Protein AF-A0A2D4H1C3-F1 (afdb_monomer_lite)

Foldseek 3Di:
DDDPPPPPPDDDLLPPVVLVVVLVVLVVCVLVQVDDCSVVVSVLVLLVSLLVVQVSQPDPCADPVRHDDVVSVVSSVVSCCVNPVPDDRDPHNVSSVVSNVVVVVVVCVVVVNDPPVD

Sequence (118 aa):
GVQETRSAVGVHPEHLFRIRLVCTILDTCGQYFDRGSSKRKLDCFLVYFQRYFWWKKSLDVWTKDHLFPIDIDYMISDTLELLRPKIKLCNSLEESVRQVQELEREFLIKLGLMNDKD

Organism: Micrurus corallinus (NCBI:txid54390)

pLDDT: mean 88.78, std 15.89, range [33.62, 98.06]

Radius of gyration: 16.32 Å; chains: 1; bounding box: 32×41×42 Å

InterPro domains:
  IPR003890 MIF4G-like, type 3 [PF02854] (12-86)
  IPR016024 Armadillo-type fold [SSF48371] (13-111)
  IPR039762 Nonsense-mediated mRNA decay protein Nmd2/UPF2 [PTHR12839] (13-111)

Secondary structure (DSSP, 8-state):
--------TT--TT--HHHHHHHHHHHHHGGG--SHHHHHHHHHHHHHHHHHHHHHHTSTT--SSSPPPHHHHHHHHHHHHHH-TT----SSHHHHHHHHHHHHHHHHHHTTSS-TT-

Structure (mmCIF, N/CA/C/O backbone):
data_AF-A0A2D4H1C3-F1
#
_entry.id   AF-A0A2D4H1C3-F1
#
loop_
_atom_site.group_PDB
_atom_site.id
_atom_site.type_symbol
_atom_site.label_atom_id
_atom_site.label_alt_id
_atom_site.label_comp_id
_atom_site.label_asym_id
_atom_site.label_entity_id
_atom_site.label_seq_id
_atom_site.pdbx_PDB_ins_code
_atom_site.Cartn_x
_atom_site.Cartn_y
_atom_site.Cartn_z
_atom_site.occupancy
_atom_site.B_iso_or_equiv
_atom_site.auth_seq_id
_atom_site.auth_comp_id
_atom_site.auth_asym_id
_atom_site.auth_atom_id
_atom_site.pdbx_PDB_model_num
ATOM 1 N N . GLY A 1 1 ? 12.239 -31.106 -13.016 1.00 33.62 1 GLY A N 1
ATOM 2 C CA . GLY A 1 1 ? 11.934 -30.110 -11.971 1.00 33.62 1 GLY A CA 1
ATOM 3 C C . GLY A 1 1 ? 11.122 -29.033 -12.641 1.00 33.62 1 GLY A C 1
ATOM 4 O O . GLY A 1 1 ? 11.600 -28.519 -13.636 1.00 33.62 1 GLY A O 1
ATOM 5 N N . VAL A 1 2 ? 9.832 -28.858 -12.343 1.00 41.06 2 VAL A N 1
ATOM 6 C CA . VAL A 1 2 ? 9.300 -28.266 -11.094 1.00 41.06 2 VAL A CA 1
ATOM 7 C C . VAL A 1 2 ? 10.040 -26.941 -10.866 1.00 41.06 2 VAL A C 1
ATOM 9 O O . VAL A 1 2 ? 11.173 -26.971 -10.408 1.00 41.06 2 VAL A O 1
ATOM 12 N N . GLN A 1 3 ? 9.567 -25.808 -11.390 1.00 37.88 3 GLN A N 1
ATOM 13 C CA . GLN A 1 3 ? 8.399 -25.089 -10.884 1.00 37.88 3 GLN A CA 1
ATOM 14 C C . GLN A 1 3 ? 7.664 -24.356 -12.024 1.00 37.88 3 GLN A C 1
ATOM 16 O O . GLN A 1 3 ? 8.125 -23.344 -12.541 1.00 37.88 3 GLN A O 1
ATOM 21 N N . GLU A 1 4 ? 6.493 -24.859 -12.393 1.00 40.75 4 GLU A N 1
ATOM 22 C CA . GLU A 1 4 ? 5.512 -24.138 -13.198 1.00 40.75 4 GLU A CA 1
ATOM 23 C C . GLU A 1 4 ? 4.877 -23.087 -12.277 1.00 40.75 4 GLU A C 1
ATOM 25 O O . GLU A 1 4 ? 4.001 -23.384 -11.456 1.00 40.75 4 GLU A O 1
ATOM 30 N N . THR A 1 5 ? 5.418 -21.868 -12.295 1.00 48.56 5 THR A N 1
ATOM 31 C CA . THR A 1 5 ? 4.839 -20.749 -11.557 1.00 48.56 5 THR A CA 1
ATOM 32 C C . THR A 1 5 ? 3.480 -20.462 -12.170 1.00 48.56 5 THR A C 1
ATOM 34 O O . THR A 1 5 ? 3.348 -20.031 -13.311 1.00 48.56 5 THR A O 1
ATOM 37 N N . ARG A 1 6 ? 2.444 -20.766 -11.388 1.00 44.66 6 ARG A N 1
ATOM 38 C CA . ARG A 1 6 ? 1.046 -20.427 -11.634 1.00 44.66 6 ARG A CA 1
ATOM 39 C C . ARG A 1 6 ? 0.906 -18.911 -11.816 1.00 44.66 6 ARG A C 1
ATOM 41 O O . ARG A 1 6 ? 0.492 -18.206 -10.898 1.00 44.66 6 ARG A O 1
ATOM 48 N N . SER A 1 7 ? 1.223 -18.396 -12.996 1.00 45.34 7 SER A N 1
ATOM 49 C CA . SER A 1 7 ? 0.675 -17.133 -13.460 1.00 45.34 7 SER A CA 1
ATOM 50 C C . SER A 1 7 ? -0.817 -17.374 -13.604 1.00 45.34 7 SER A C 1
ATOM 52 O O . SER A 1 7 ? -1.257 -18.071 -14.514 1.00 45.34 7 SER A O 1
ATOM 54 N N . ALA A 1 8 ? -1.592 -16.880 -12.638 1.00 52.22 8 ALA A N 1
ATOM 55 C CA . ALA A 1 8 ? -3.040 -16.850 -12.735 1.00 52.22 8 ALA A CA 1
ATOM 56 C C . ALA A 1 8 ? -3.411 -16.308 -14.124 1.00 52.22 8 ALA A C 1
ATOM 58 O O . ALA A 1 8 ? -3.096 -15.163 -14.456 1.00 52.22 8 ALA A O 1
ATOM 59 N N . VAL A 1 9 ? -4.002 -17.178 -14.942 1.00 45.53 9 VAL A N 1
ATOM 60 C CA . VAL A 1 9 ? -4.438 -16.909 -16.311 1.00 45.53 9 VAL A CA 1
ATOM 61 C C . VAL A 1 9 ? -5.321 -15.659 -16.279 1.00 45.53 9 VAL A C 1
ATOM 63 O O . VAL A 1 9 ? -6.444 -15.712 -15.785 1.00 45.53 9 VAL A O 1
ATOM 66 N N . GLY A 1 10 ? -4.789 -14.513 -16.723 1.00 50.91 10 GLY A N 1
ATOM 67 C CA . GLY A 1 10 ? -5.563 -13.275 -16.872 1.00 50.91 10 GLY A CA 1
ATOM 68 C C . GLY A 1 10 ? -4.890 -11.949 -16.496 1.00 50.91 10 GLY A C 1
ATOM 69 O O . GLY A 1 10 ? -5.486 -10.909 -16.758 1.00 50.91 10 GLY A O 1
ATOM 70 N N . VAL A 1 11 ? -3.686 -11.916 -15.908 1.00 52.25 11 VAL A N 1
ATOM 71 C CA . VAL A 1 11 ? -3.009 -10.635 -15.606 1.00 52.25 11 VAL A CA 1
ATOM 72 C C . VAL A 1 11 ? -1.541 -10.697 -16.019 1.00 52.25 11 VAL A C 1
ATOM 74 O O . VAL A 1 11 ? -0.768 -11.431 -15.409 1.00 52.25 11 VAL A O 1
ATOM 77 N N . HIS A 1 12 ? -1.149 -9.914 -17.032 1.00 69.81 12 HIS A N 1
ATOM 78 C CA . HIS A 1 12 ? 0.260 -9.759 -17.410 1.00 69.81 12 HIS A CA 1
ATOM 79 C C . HIS A 1 12 ? 1.087 -9.380 -16.162 1.00 69.81 12 HIS A C 1
ATOM 81 O O . HIS A 1 12 ? 0.686 -8.466 -15.425 1.00 69.81 12 HIS A O 1
ATOM 87 N N . PRO A 1 13 ? 2.215 -10.058 -15.891 1.00 66.50 13 PRO A N 1
ATOM 88 C CA . PRO A 1 13 ? 3.054 -9.816 -14.714 1.00 66.50 13 PRO A CA 1
ATOM 89 C C . PRO A 1 13 ? 3.469 -8.350 -14.525 1.00 66.50 13 PRO A C 1
ATOM 91 O O . PRO A 1 13 ? 3.583 -7.893 -13.390 1.00 66.50 13 PRO A O 1
ATOM 94 N N . GLU A 1 14 ? 3.575 -7.585 -15.609 1.00 71.50 14 GLU A N 1
ATOM 95 C CA . GLU A 1 14 ? 3.953 -6.163 -15.615 1.00 71.50 14 GLU A CA 1
ATOM 96 C C . GLU A 1 14 ? 2.784 -5.200 -15.366 1.00 71.50 14 GLU A C 1
ATOM 98 O O . GLU A 1 14 ? 2.987 -4.006 -15.155 1.00 71.50 14 GLU A O 1
ATOM 103 N N . HIS A 1 15 ? 1.533 -5.672 -15.358 1.00 86.75 15 HIS A N 1
ATOM 104 C CA . HIS A 1 15 ? 0.413 -4.784 -15.064 1.00 86.75 15 HIS A CA 1
ATOM 105 C C . HIS A 1 15 ? 0.434 -4.378 -13.586 1.00 86.75 15 HIS A C 1
ATOM 107 O O . HIS A 1 15 ? 0.085 -5.155 -12.689 1.00 86.75 15 HIS A O 1
ATOM 113 N N . LEU A 1 16 ? 0.811 -3.120 -13.349 1.00 94.00 16 LEU A N 1
ATOM 114 C CA . LEU A 1 16 ? 0.795 -2.449 -12.044 1.00 94.00 16 LEU A CA 1
ATOM 115 C C . LEU A 1 16 ? -0.473 -1.599 -11.842 1.00 94.00 16 LEU A C 1
ATOM 117 O O . LEU A 1 16 ? -0.572 -0.836 -10.886 1.00 94.00 16 LEU A O 1
ATOM 121 N N . PHE A 1 17 ? -1.482 -1.756 -12.708 1.00 93.88 17 PHE A N 1
ATOM 122 C CA . PHE A 1 17 ? -2.733 -0.991 -12.663 1.00 93.88 17 PHE A CA 1
ATOM 123 C C . PHE A 1 17 ? -3.450 -1.083 -11.312 1.00 93.88 17 PHE A C 1
ATOM 125 O O . PHE A 1 17 ? -3.933 -0.079 -10.808 1.00 93.88 17 PHE A O 1
ATOM 132 N N . ARG A 1 18 ? -3.472 -2.267 -10.682 1.00 95.12 18 ARG A N 1
ATOM 133 C CA . ARG A 1 18 ? -4.090 -2.433 -9.356 1.00 95.12 18 ARG A CA 1
ATOM 134 C C . ARG A 1 18 ? -3.423 -1.564 -8.289 1.00 95.12 18 ARG A C 1
ATOM 136 O O . ARG A 1 18 ? -4.127 -1.032 -7.445 1.00 95.12 18 ARG A O 1
ATOM 143 N N . ILE A 1 19 ? -2.098 -1.407 -8.344 1.00 96.94 19 ILE A N 1
ATOM 144 C CA . ILE A 1 19 ? -1.361 -0.536 -7.418 1.00 96.94 19 ILE A CA 1
ATOM 145 C C . ILE A 1 19 ? -1.796 0.910 -7.636 1.00 96.94 19 ILE A C 1
ATOM 147 O O . ILE A 1 19 ? -2.249 1.559 -6.701 1.00 96.94 19 ILE A O 1
ATOM 151 N N . ARG A 1 20 ? -1.761 1.363 -8.896 1.00 96.94 20 ARG A N 1
ATOM 152 C CA . ARG A 1 20 ? -2.181 2.717 -9.279 1.00 96.94 20 ARG A CA 1
ATOM 153 C C . ARG A 1 20 ? -3.623 3.012 -8.862 1.00 96.94 20 ARG A C 1
ATOM 155 O 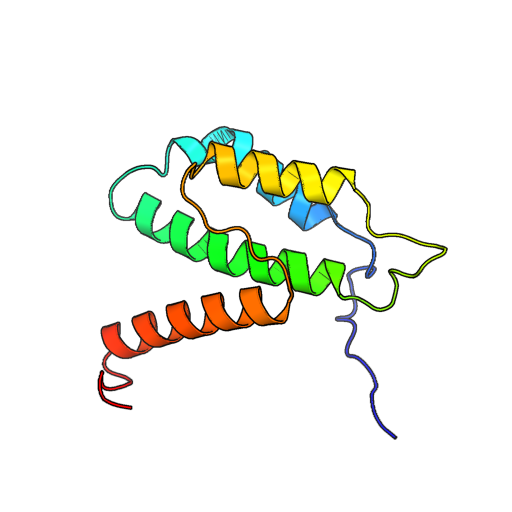O . ARG A 1 20 ? -3.899 4.083 -8.337 1.00 96.94 20 ARG A O 1
ATOM 162 N N . LEU A 1 21 ? -4.535 2.059 -9.058 1.00 97.19 21 LEU A N 1
ATOM 163 C CA . LEU A 1 21 ? -5.941 2.194 -8.678 1.00 97.19 21 LEU A CA 1
ATOM 164 C C . LEU A 1 21 ? -6.111 2.321 -7.161 1.00 97.19 21 LEU A C 1
ATOM 166 O O . LEU A 1 21 ? -6.874 3.169 -6.707 1.00 97.19 21 LEU A O 1
ATOM 170 N N . VAL A 1 22 ? -5.402 1.496 -6.383 1.00 98.06 22 VAL A N 1
ATOM 171 C CA . VAL A 1 22 ? -5.437 1.582 -4.919 1.00 98.06 22 VAL A CA 1
ATOM 172 C C . VAL A 1 22 ? -4.936 2.947 -4.455 1.00 98.06 22 VAL A C 1
ATOM 174 O O . VAL A 1 22 ? -5.659 3.602 -3.710 1.00 98.06 22 VAL A O 1
ATOM 177 N N . CYS A 1 23 ? -3.775 3.407 -4.935 1.00 97.88 23 CYS A N 1
ATOM 178 C CA . CYS A 1 23 ? -3.263 4.743 -4.615 1.00 97.88 23 CYS A CA 1
ATOM 179 C C . CYS A 1 23 ? -4.268 5.837 -5.002 1.00 97.88 23 CYS A C 1
ATOM 181 O O . CYS A 1 23 ? -4.642 6.633 -4.156 1.00 97.88 23 CYS A O 1
ATOM 183 N N . THR A 1 24 ? -4.845 5.782 -6.208 1.00 97.31 24 THR A N 1
ATOM 184 C CA . THR A 1 24 ? -5.863 6.754 -6.662 1.00 97.31 24 THR A CA 1
ATOM 185 C C . THR A 1 24 ? -7.065 6.847 -5.711 1.00 97.31 24 THR A C 1
ATOM 187 O O . THR A 1 24 ? -7.525 7.940 -5.374 1.00 97.31 24 THR A O 1
ATOM 190 N N . ILE A 1 25 ? -7.597 5.704 -5.262 1.00 97.94 25 ILE A N 1
ATOM 191 C CA . ILE A 1 25 ? -8.726 5.671 -4.317 1.00 97.94 25 ILE A CA 1
ATOM 192 C C . ILE A 1 25 ? -8.298 6.240 -2.960 1.00 97.94 25 ILE A C 1
ATOM 1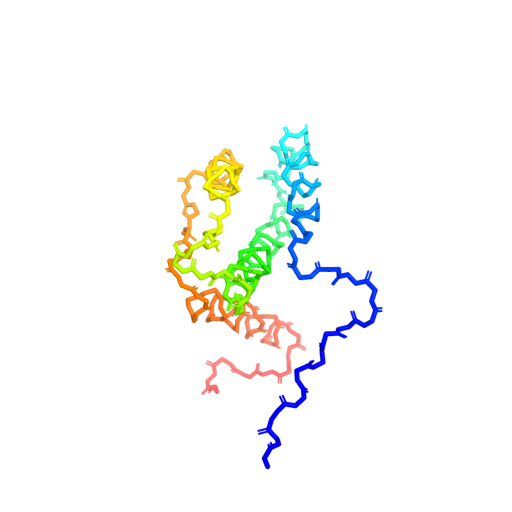94 O O . ILE A 1 25 ? -9.012 7.051 -2.368 1.00 97.94 25 ILE A O 1
ATOM 198 N N . LEU A 1 26 ? -7.132 5.821 -2.472 1.00 97.81 26 LEU A N 1
ATOM 199 C CA . LEU A 1 26 ? -6.597 6.221 -1.177 1.00 97.81 26 LEU A CA 1
ATOM 200 C C . LEU A 1 26 ? -6.240 7.711 -1.107 1.00 97.81 26 LEU A C 1
ATOM 202 O O . LEU A 1 26 ? -6.553 8.343 -0.101 1.00 97.81 26 LEU A O 1
ATOM 206 N N . ASP A 1 27 ? -5.689 8.286 -2.171 1.00 96.19 27 ASP A N 1
ATOM 207 C CA . ASP A 1 27 ? -5.395 9.720 -2.261 1.00 96.19 27 ASP A CA 1
ATOM 208 C C . ASP A 1 27 ? -6.688 10.552 -2.258 1.00 96.19 27 ASP A C 1
ATOM 210 O O . ASP A 1 27 ? -6.725 11.665 -1.736 1.00 96.19 27 ASP A O 1
ATOM 214 N N . THR A 1 28 ? -7.783 9.996 -2.790 1.00 96.00 28 THR A N 1
ATOM 215 C CA . THR A 1 28 ? -9.081 10.684 -2.850 1.00 96.00 28 THR A CA 1
ATOM 216 C C . THR A 1 28 ? -9.822 10.649 -1.511 1.00 96.00 28 THR A C 1
ATOM 218 O O . THR A 1 28 ? -10.372 11.662 -1.078 1.00 96.00 28 THR A O 1
ATOM 221 N N . CYS A 1 29 ? -9.899 9.484 -0.855 1.00 96.25 29 CYS A N 1
ATOM 222 C CA . CYS A 1 29 ? -10.760 9.307 0.322 1.00 96.25 29 CYS A CA 1
ATOM 223 C C . CYS A 1 29 ? -10.102 8.641 1.538 1.00 96.25 29 CYS A C 1
ATOM 225 O O . CYS A 1 29 ? -10.725 8.559 2.598 1.00 96.25 29 CYS A O 1
ATOM 227 N N . GLY A 1 30 ? -8.850 8.196 1.441 1.00 95.94 30 GLY A N 1
ATOM 228 C CA . GLY A 1 30 ? -8.186 7.445 2.506 1.00 95.94 30 GLY A CA 1
ATOM 229 C C . GLY A 1 30 ? -7.975 8.252 3.791 1.00 95.94 30 GLY A C 1
ATOM 230 O O . GLY A 1 30 ? -8.047 7.684 4.883 1.00 95.94 30 GLY A O 1
ATOM 231 N N . GLN A 1 31 ? -7.805 9.575 3.690 1.00 95.69 31 GLN A N 1
ATOM 232 C CA . GLN A 1 31 ? -7.669 10.463 4.854 1.00 95.69 31 GLN A CA 1
ATOM 233 C C . GLN A 1 31 ? -8.899 10.453 5.778 1.00 95.69 31 GLN A C 1
ATOM 235 O O . GLN A 1 31 ?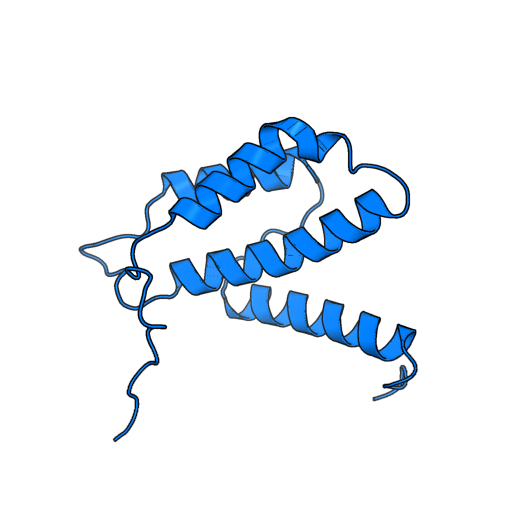 -8.771 10.709 6.971 1.00 95.69 31 GLN A O 1
ATOM 240 N N . TYR A 1 32 ? -10.084 10.105 5.260 1.00 96.44 32 TYR A N 1
ATOM 241 C CA . TYR A 1 32 ? -11.317 10.020 6.052 1.00 96.44 32 TYR A CA 1
ATOM 242 C C . TYR A 1 32 ? -11.423 8.715 6.862 1.00 96.44 32 TYR A C 1
ATOM 244 O O . TYR A 1 32 ? -12.334 8.549 7.674 1.00 96.44 32 TYR A O 1
ATOM 252 N N . PHE A 1 33 ? -10.498 7.770 6.667 1.00 95.94 33 PHE A N 1
ATOM 253 C CA . PHE A 1 33 ? -10.393 6.542 7.455 1.00 95.94 33 PHE A CA 1
ATOM 254 C C . PHE A 1 33 ? -9.372 6.709 8.595 1.00 95.94 33 PHE A C 1
ATOM 256 O O . PHE A 1 33 ? -8.447 5.907 8.757 1.00 95.94 33 PHE A O 1
ATOM 263 N N . ASP A 1 34 ? -9.528 7.771 9.387 1.00 94.31 34 ASP A N 1
ATOM 264 C CA . ASP A 1 34 ? -8.630 8.167 10.480 1.00 94.31 34 ASP A CA 1
ATOM 265 C C . ASP A 1 34 ? -9.150 7.785 11.881 1.00 94.31 34 ASP A C 1
ATOM 267 O O . ASP A 1 34 ? -8.394 7.836 12.852 1.00 94.31 34 ASP A O 1
ATOM 271 N N . ARG A 1 35 ? -10.418 7.358 12.013 1.00 94.12 35 ARG A N 1
ATOM 272 C CA . ARG A 1 35 ? -11.069 7.064 13.308 1.00 94.12 35 ARG A CA 1
ATOM 273 C C . ARG A 1 35 ? -11.771 5.707 13.369 1.00 94.12 35 ARG A C 1
ATOM 275 O O . ARG A 1 35 ? -12.161 5.125 12.362 1.00 94.12 35 ARG A O 1
ATOM 282 N N . GLY A 1 36 ? -11.964 5.210 14.592 1.00 95.19 36 GLY A N 1
ATOM 283 C CA . GLY A 1 36 ? -12.826 4.061 14.886 1.00 95.19 36 GLY A CA 1
ATOM 284 C C . GLY A 1 36 ? -12.493 2.784 14.103 1.00 95.19 36 GLY A C 1
ATOM 285 O O . GLY A 1 36 ? -11.331 2.429 13.895 1.00 95.19 36 GLY A O 1
ATOM 286 N N . SER A 1 37 ? -13.536 2.065 13.683 1.00 94.38 37 SER A N 1
ATOM 287 C CA . SER A 1 37 ? -13.406 0.783 12.983 1.00 94.38 37 SER A CA 1
ATOM 288 C C . SER A 1 37 ? -12.911 0.921 11.538 1.00 94.38 37 SER A C 1
ATOM 290 O O . SER A 1 37 ? -12.288 -0.013 11.031 1.00 94.38 37 SER A O 1
ATOM 292 N N . SER A 1 38 ? -13.136 2.062 10.876 1.00 94.81 38 SER A N 1
ATOM 293 C CA . SER A 1 38 ? -12.624 2.320 9.522 1.00 94.81 38 SER A CA 1
ATOM 294 C C . SER A 1 38 ? -11.110 2.527 9.525 1.00 94.81 38 SER A C 1
ATOM 296 O O . SER A 1 38 ? -10.440 1.914 8.697 1.00 94.81 38 SER A O 1
ATOM 298 N N . LYS A 1 39 ? -10.556 3.252 10.513 1.00 95.69 39 LYS A N 1
ATOM 299 C CA . LYS A 1 39 ? -9.101 3.293 10.766 1.00 95.69 39 LYS A CA 1
ATOM 300 C C . LYS A 1 39 ? -8.536 1.886 10.920 1.00 95.69 39 LYS A C 1
ATOM 302 O O . LYS A 1 39 ? -7.604 1.519 10.215 1.00 95.69 39 LYS A O 1
ATOM 307 N N . ARG A 1 40 ? -9.204 1.099 11.776 1.00 94.75 40 ARG A N 1
ATOM 308 C CA . ARG A 1 40 ? -9.139 -0.366 11.894 1.00 94.75 40 ARG A CA 1
ATOM 309 C C . ARG A 1 40 ? -8.767 -1.063 10.586 1.00 94.75 40 ARG A C 1
ATOM 311 O O . ARG A 1 40 ? -7.698 -1.634 10.396 1.00 94.75 40 ARG A O 1
ATOM 318 N N . LYS A 1 41 ? -9.752 -1.010 9.696 1.00 95.94 41 LYS A N 1
ATOM 319 C CA . LYS A 1 41 ? -9.767 -1.696 8.408 1.00 95.94 41 LYS A CA 1
ATOM 320 C C . LYS A 1 41 ? -8.701 -1.157 7.461 1.00 95.94 41 LYS A C 1
ATOM 322 O O . LYS A 1 41 ? -8.063 -1.966 6.795 1.00 95.94 41 LYS A O 1
ATOM 327 N N . LEU A 1 42 ? -8.497 0.164 7.419 1.00 97.38 42 LEU A N 1
ATOM 328 C CA . LEU A 1 42 ? -7.462 0.759 6.578 1.00 97.38 42 LEU A CA 1
ATOM 329 C C . LEU A 1 42 ? -6.073 0.294 7.025 1.00 97.38 42 LEU A C 1
ATOM 331 O O . LEU A 1 42 ? -5.325 -0.193 6.190 1.00 97.38 42 LEU A O 1
ATOM 335 N N . ASP A 1 43 ? -5.756 0.349 8.320 1.00 96.25 43 ASP A N 1
ATOM 336 C CA . ASP A 1 43 ? -4.446 -0.076 8.838 1.00 96.25 43 ASP A CA 1
ATOM 337 C C . ASP A 1 43 ? -4.145 -1.537 8.453 1.00 96.25 43 ASP A C 1
ATOM 339 O O . ASP A 1 43 ? -3.068 -1.840 7.941 1.00 96.25 43 ASP A O 1
ATOM 343 N N . CYS A 1 44 ? -5.128 -2.434 8.603 1.00 96.62 44 CYS A N 1
ATOM 344 C CA . CYS A 1 44 ? -5.005 -3.825 8.162 1.00 96.62 44 CYS A CA 1
ATOM 345 C C . CYS A 1 44 ? -4.825 -3.941 6.641 1.00 96.62 44 CYS A C 1
ATOM 347 O O . CYS A 1 44 ? -3.985 -4.708 6.173 1.00 96.62 44 CYS A O 1
ATOM 349 N N . PHE A 1 45 ? -5.600 -3.183 5.862 1.00 97.88 45 PHE A N 1
ATOM 350 C CA . PHE A 1 45 ? -5.490 -3.172 4.406 1.00 97.88 45 PHE A CA 1
ATOM 351 C C . PHE A 1 45 ? -4.099 -2.723 3.941 1.00 97.88 45 PHE A C 1
ATOM 353 O O . PHE A 1 45 ? -3.538 -3.363 3.055 1.00 97.88 45 PHE A O 1
ATOM 360 N N . LEU A 1 46 ? -3.514 -1.687 4.554 1.00 97.62 46 LEU A N 1
ATOM 361 C CA . LEU A 1 46 ? -2.186 -1.186 4.184 1.00 97.62 46 LEU A CA 1
ATOM 362 C C . LEU A 1 46 ? -1.093 -2.250 4.380 1.00 97.62 46 LEU A C 1
ATOM 364 O O . LEU A 1 46 ? -0.198 -2.354 3.545 1.00 97.62 46 LEU A O 1
ATOM 368 N N . VAL A 1 47 ? -1.191 -3.098 5.410 1.00 97.56 47 VAL A N 1
ATOM 369 C CA . VAL A 1 47 ? -0.268 -4.234 5.613 1.00 97.56 47 VAL A CA 1
ATOM 370 C C . VAL A 1 47 ? -0.359 -5.239 4.456 1.00 97.56 47 VAL A C 1
ATOM 372 O O . VAL A 1 47 ? 0.656 -5.614 3.863 1.00 97.56 47 VAL A O 1
ATOM 375 N N . TYR A 1 48 ? -1.574 -5.627 4.053 1.00 98.06 48 TYR A N 1
ATOM 376 C CA . TYR A 1 48 ? -1.765 -6.502 2.890 1.00 98.06 48 TYR A CA 1
ATOM 377 C C . TYR A 1 48 ? -1.338 -5.846 1.574 1.00 98.06 48 TYR A C 1
ATOM 379 O O . TYR A 1 48 ? -0.805 -6.526 0.693 1.00 98.06 48 TYR A O 1
ATOM 387 N N . PHE A 1 49 ? -1.561 -4.539 1.434 1.00 98.00 49 PHE A N 1
ATOM 388 C CA . PHE A 1 49 ? -1.185 -3.786 0.246 1.00 98.00 49 PHE A CA 1
ATOM 389 C C . PHE A 1 49 ? 0.336 -3.724 0.077 1.00 98.00 49 PHE A C 1
ATOM 391 O O . PHE A 1 49 ? 0.827 -3.989 -1.020 1.00 98.00 49 PHE A O 1
ATOM 398 N N . GLN A 1 50 ? 1.087 -3.507 1.164 1.00 97.81 50 GLN A N 1
ATOM 399 C CA . GLN A 1 50 ? 2.549 -3.590 1.146 1.00 97.81 50 GLN A CA 1
ATOM 400 C C . GLN A 1 50 ? 3.043 -4.979 0.709 1.00 97.81 50 GLN A C 1
ATOM 402 O O . GLN A 1 50 ? 3.925 -5.065 -0.145 1.00 97.81 50 GLN A O 1
ATOM 407 N N . ARG A 1 51 ? 2.440 -6.075 1.205 1.00 97.88 51 ARG A N 1
ATOM 408 C CA . ARG A 1 51 ? 2.768 -7.440 0.737 1.00 97.88 51 ARG A CA 1
ATOM 409 C C . ARG A 1 51 ? 2.481 -7.624 -0.750 1.00 97.88 51 ARG A C 1
ATOM 411 O O . ARG A 1 51 ? 3.280 -8.223 -1.464 1.00 97.88 51 ARG A O 1
ATOM 418 N N . TYR A 1 52 ? 1.342 -7.123 -1.228 1.00 97.12 52 TYR A N 1
ATOM 419 C CA . TYR A 1 52 ? 0.983 -7.206 -2.644 1.00 97.12 52 TYR A CA 1
ATOM 420 C C . TYR A 1 52 ? 1.978 -6.448 -3.531 1.00 97.12 52 TYR A C 1
ATOM 422 O O . TYR A 1 52 ? 2.408 -6.971 -4.560 1.00 97.12 52 TYR A O 1
ATOM 430 N N . PHE A 1 53 ? 2.370 -5.243 -3.120 1.00 97.06 53 PHE A N 1
ATOM 431 C CA . PHE A 1 53 ? 3.394 -4.459 -3.798 1.00 97.06 53 PHE A CA 1
ATOM 432 C C . PHE A 1 53 ? 4.726 -5.207 -3.879 1.00 97.06 53 PHE A C 1
ATOM 434 O O . PHE A 1 53 ? 5.251 -5.392 -4.977 1.00 97.06 53 PHE A O 1
ATOM 441 N N . TRP A 1 54 ? 5.236 -5.699 -2.747 1.00 97.25 54 TRP A N 1
ATOM 442 C CA . TRP A 1 54 ? 6.507 -6.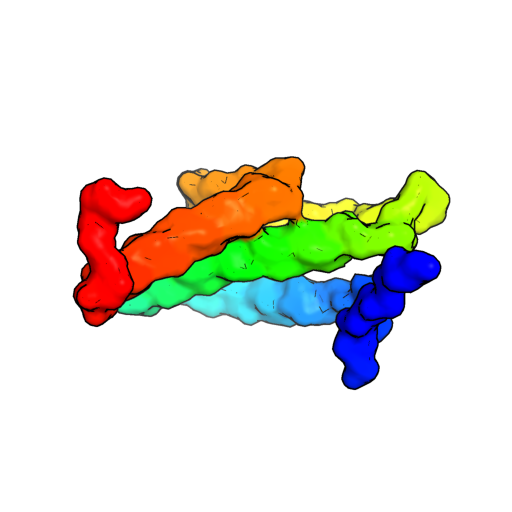418 -2.718 1.00 97.25 54 TRP A CA 1
ATOM 443 C C . TRP A 1 54 ? 6.472 -7.709 -3.526 1.00 97.25 54 TRP A C 1
ATOM 445 O O . TRP A 1 54 ? 7.435 -8.011 -4.224 1.00 97.25 54 TRP A O 1
ATOM 455 N N . TRP A 1 55 ? 5.348 -8.431 -3.512 1.00 95.88 55 TRP A N 1
ATOM 456 C CA . TRP A 1 55 ? 5.162 -9.592 -4.378 1.00 95.88 55 TRP A CA 1
ATOM 457 C C . TRP A 1 55 ? 5.292 -9.208 -5.856 1.00 95.88 55 TRP A C 1
ATOM 459 O O . TRP A 1 55 ? 6.044 -9.847 -6.589 1.00 95.88 55 TRP A O 1
ATOM 469 N N . LYS A 1 56 ? 4.633 -8.123 -6.287 1.00 94.25 56 LYS A N 1
ATOM 470 C CA . LYS A 1 56 ? 4.753 -7.613 -7.662 1.00 94.25 56 LYS A CA 1
ATOM 471 C C . LYS A 1 56 ? 6.176 -7.173 -7.992 1.00 94.25 56 LYS A C 1
ATOM 473 O O . LYS A 1 56 ? 6.625 -7.460 -9.095 1.00 94.25 56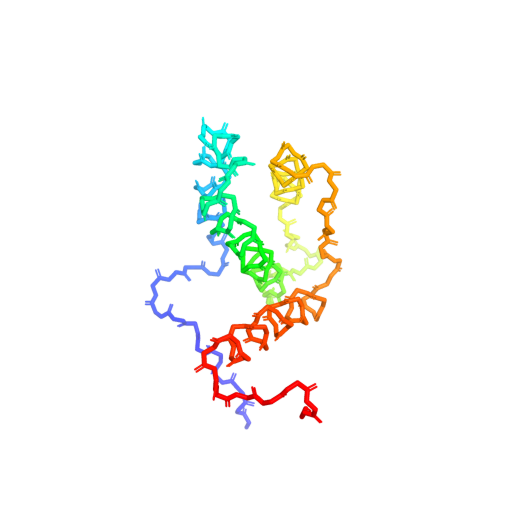 LYS A O 1
ATOM 478 N N . LYS A 1 57 ? 6.869 -6.515 -7.061 1.00 94.75 57 LYS A N 1
ATOM 479 C CA . LYS A 1 57 ? 8.260 -6.061 -7.212 1.00 94.75 57 LYS A CA 1
ATOM 480 C C . LYS A 1 57 ? 9.269 -7.215 -7.249 1.00 94.75 57 LYS A C 1
ATOM 482 O O . LYS A 1 57 ? 10.307 -7.087 -7.880 1.00 94.75 57 LYS A O 1
ATOM 487 N N . SER A 1 58 ? 8.943 -8.349 -6.628 1.00 94.69 58 SER A N 1
ATOM 488 C CA . SER A 1 58 ? 9.788 -9.553 -6.588 1.00 94.69 58 SER A CA 1
ATOM 489 C C . SER A 1 58 ? 9.668 -10.476 -7.807 1.00 94.69 58 SER A C 1
ATOM 491 O O . SER A 1 58 ? 10.322 -11.511 -7.840 1.00 94.69 58 SER A O 1
ATOM 493 N N . LEU A 1 59 ? 8.803 -10.160 -8.777 1.00 92.88 59 LEU A N 1
ATOM 494 C CA . LEU A 1 59 ? 8.607 -11.010 -9.955 1.00 92.88 59 LEU A CA 1
ATOM 495 C C . LEU A 1 59 ? 9.852 -11.017 -10.854 1.00 92.88 59 LEU A C 1
ATOM 497 O O . LEU A 1 59 ? 10.425 -9.965 -11.121 1.00 92.88 59 LEU A O 1
ATOM 501 N N . ASP A 1 60 ? 10.176 -12.181 -11.422 1.00 91.31 60 ASP A N 1
ATOM 502 C CA . ASP A 1 60 ? 11.367 -12.395 -12.267 1.00 91.31 60 ASP A CA 1
ATOM 503 C C . ASP A 1 60 ? 11.383 -11.582 -13.574 1.00 91.31 60 ASP A C 1
ATOM 505 O O . ASP A 1 60 ? 12.404 -11.511 -14.255 1.00 91.31 60 ASP A O 1
ATOM 509 N N . VAL A 1 61 ? 10.256 -10.961 -13.942 1.00 91.12 61 VAL A N 1
ATOM 510 C CA . VAL A 1 61 ? 10.186 -10.041 -15.089 1.00 91.12 61 VAL A CA 1
ATOM 511 C C . VAL A 1 61 ? 11.043 -8.790 -14.870 1.00 91.12 61 VAL A C 1
ATOM 513 O O . VAL A 1 61 ? 11.527 -8.199 -15.834 1.00 91.12 61 VAL A O 1
ATOM 516 N N . TRP A 1 62 ? 11.269 -8.408 -13.609 1.00 92.62 62 TRP A N 1
ATOM 517 C CA . TRP A 1 62 ? 12.118 -7.277 -13.261 1.00 92.62 62 TRP A CA 1
ATOM 518 C C . TRP A 1 62 ? 13.577 -7.723 -13.210 1.00 92.62 62 TRP A C 1
ATOM 520 O O . TRP A 1 62 ? 14.001 -8.465 -12.326 1.00 92.62 62 TRP A O 1
ATOM 530 N N . THR A 1 63 ? 14.358 -7.254 -14.173 1.00 92.75 63 THR A N 1
ATOM 531 C CA . THR A 1 63 ? 15.771 -7.601 -14.345 1.00 92.75 63 THR A CA 1
ATOM 532 C C . THR A 1 63 ? 16.621 -6.335 -14.378 1.00 92.75 63 THR A C 1
ATOM 534 O O . THR A 1 63 ? 16.106 -5.222 -14.312 1.00 92.75 63 THR A O 1
ATOM 537 N N . LYS A 1 64 ? 17.945 -6.474 -14.498 1.00 90.81 64 LYS A N 1
ATOM 538 C CA . LYS A 1 64 ? 18.848 -5.315 -14.606 1.00 90.81 64 LYS A CA 1
ATOM 539 C C . LYS A 1 64 ? 18.568 -4.455 -15.842 1.00 90.81 64 LYS A C 1
ATOM 541 O O . LYS A 1 64 ? 18.744 -3.244 -15.775 1.00 90.81 64 LYS A O 1
ATOM 546 N N . ASP A 1 65 ? 18.105 -5.078 -16.923 1.00 93.81 65 ASP A N 1
ATOM 547 C CA . ASP A 1 65 ? 17.783 -4.411 -18.188 1.00 93.81 65 ASP A CA 1
ATOM 548 C C . ASP A 1 65 ? 16.306 -3.980 -18.265 1.00 93.81 65 ASP A C 1
ATOM 550 O O . ASP A 1 65 ? 15.920 -3.206 -19.139 1.00 93.81 65 ASP A O 1
ATOM 554 N N . HIS A 1 66 ? 15.474 -4.460 -17.336 1.00 90.44 66 HIS A N 1
ATOM 555 C CA . HIS A 1 66 ? 14.049 -4.155 -17.240 1.00 90.44 66 HIS A CA 1
ATOM 556 C C . HIS A 1 66 ? 13.674 -3.923 -15.771 1.00 90.44 66 HIS A C 1
ATOM 558 O O . HIS A 1 66 ? 13.190 -4.818 -15.081 1.00 90.44 66 HIS A O 1
ATOM 564 N N . LEU A 1 67 ? 13.972 -2.728 -15.264 1.00 92.94 67 LEU A N 1
ATOM 565 C CA . LEU A 1 67 ? 13.805 -2.396 -13.849 1.00 92.94 67 LEU A CA 1
ATOM 566 C C . LEU A 1 67 ? 12.331 -2.210 -13.471 1.00 92.94 67 LEU A C 1
ATOM 568 O O . LEU A 1 67 ? 11.514 -1.764 -14.276 1.00 92.94 67 LEU A O 1
ATOM 572 N N . PHE A 1 68 ? 12.010 -2.485 -12.204 1.00 94.50 68 PHE A N 1
ATOM 573 C CA . PHE A 1 68 ? 10.721 -2.097 -11.638 1.00 94.50 68 PHE A CA 1
ATOM 574 C C . PHE A 1 68 ? 10.537 -0.568 -11.747 1.00 94.50 68 PHE A C 1
ATOM 576 O O . PHE A 1 68 ? 11.475 0.166 -11.421 1.00 94.50 68 PHE A O 1
ATOM 583 N N . PRO A 1 69 ? 9.368 -0.059 -12.184 1.00 95.38 69 PRO A N 1
ATOM 584 C CA . PRO A 1 69 ? 9.175 1.375 -12.384 1.00 95.38 69 PRO A CA 1
ATOM 585 C C . PRO A 1 69 ? 9.293 2.170 -11.079 1.00 95.38 69 PRO A C 1
ATOM 587 O O . PRO A 1 69 ? 8.473 2.009 -10.174 1.00 95.38 69 PRO A O 1
ATOM 590 N N . ILE A 1 70 ? 10.271 3.076 -11.013 1.00 95.50 70 ILE A N 1
ATOM 591 C CA . ILE A 1 70 ? 10.553 3.890 -9.820 1.00 95.50 70 ILE A CA 1
ATOM 592 C C . ILE A 1 70 ? 9.368 4.782 -9.415 1.00 95.50 70 ILE A C 1
ATOM 594 O O . ILE A 1 70 ? 9.114 4.994 -8.234 1.00 95.50 70 ILE A O 1
ATOM 598 N N . ASP A 1 71 ? 8.568 5.233 -10.380 1.00 96.00 71 ASP A N 1
ATOM 599 C CA . ASP A 1 71 ? 7.372 6.041 -10.125 1.00 96.00 71 ASP 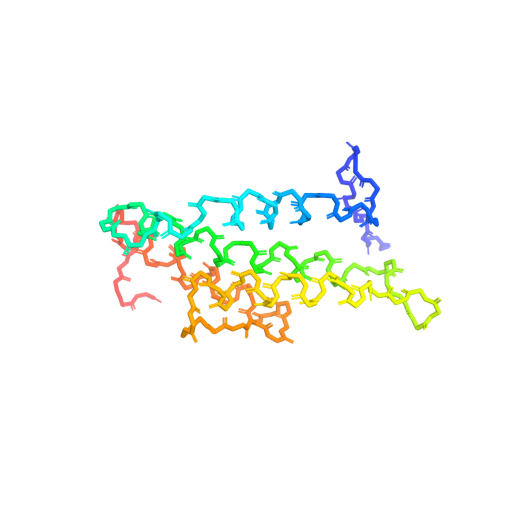A CA 1
ATOM 600 C C . ASP A 1 71 ? 6.369 5.311 -9.219 1.00 96.00 71 ASP A C 1
ATOM 602 O O . ASP A 1 71 ? 5.614 5.936 -8.482 1.00 96.00 71 ASP A O 1
ATOM 606 N N . ILE A 1 72 ? 6.349 3.975 -9.275 1.00 96.56 72 ILE A N 1
ATOM 607 C CA . ILE A 1 72 ? 5.470 3.149 -8.445 1.00 96.56 72 ILE A CA 1
ATOM 608 C C . ILE A 1 72 ? 6.010 3.041 -7.015 1.00 96.56 72 ILE A C 1
ATOM 610 O O . ILE A 1 72 ? 5.211 3.022 -6.080 1.00 96.56 72 ILE A O 1
ATOM 614 N N . ASP A 1 73 ? 7.336 3.009 -6.839 1.00 95.81 73 ASP A N 1
ATOM 615 C CA . ASP A 1 73 ? 7.975 3.091 -5.519 1.00 95.81 73 ASP A CA 1
ATOM 616 C C . ASP A 1 73 ? 7.612 4.407 -4.816 1.00 95.81 73 ASP A C 1
ATOM 618 O O . ASP A 1 73 ? 7.169 4.394 -3.663 1.00 95.81 73 ASP A O 1
ATOM 622 N N . TYR A 1 74 ? 7.733 5.533 -5.528 1.00 97.25 74 TYR A N 1
ATOM 623 C CA . TYR A 1 74 ? 7.373 6.845 -4.987 1.00 97.25 74 TYR A CA 1
ATOM 624 C C . TYR A 1 74 ? 5.873 6.961 -4.720 1.00 97.25 74 TYR A C 1
ATOM 626 O O . TYR A 1 74 ? 5.484 7.333 -3.620 1.00 97.25 74 TYR A O 1
ATOM 634 N N . MET A 1 75 ? 5.028 6.533 -5.664 1.00 97.31 75 MET A N 1
ATOM 635 C CA . MET A 1 75 ? 3.570 6.583 -5.508 1.00 97.31 75 MET A CA 1
ATOM 636 C C . MET A 1 75 ? 3.088 5.846 -4.253 1.00 97.31 75 MET A C 1
ATOM 638 O O . MET A 1 75 ? 2.234 6.352 -3.533 1.00 97.31 75 MET A O 1
ATOM 642 N N . ILE A 1 76 ? 3.623 4.655 -3.966 1.00 97.00 76 ILE A N 1
ATOM 643 C CA . ILE A 1 76 ? 3.246 3.941 -2.740 1.00 97.00 76 ILE A CA 1
ATOM 644 C C . ILE A 1 76 ? 3.777 4.650 -1.499 1.00 97.00 76 ILE A C 1
ATOM 646 O O . ILE A 1 76 ? 3.030 4.773 -0.528 1.00 97.00 76 ILE A O 1
ATOM 650 N N . SER A 1 77 ? 5.040 5.080 -1.513 1.00 96.38 77 SER A N 1
ATOM 651 C CA . SER A 1 77 ? 5.656 5.738 -0.356 1.00 96.38 77 SER A CA 1
ATOM 652 C C . SER A 1 77 ? 4.872 6.995 0.026 1.00 96.38 77 SER A C 1
ATOM 654 O O . SER A 1 77 ? 4.421 7.103 1.165 1.00 96.38 77 SER A O 1
ATOM 656 N N . ASP A 1 78 ? 4.576 7.851 -0.954 1.00 96.81 78 ASP A N 1
ATOM 657 C CA . ASP A 1 78 ? 3.822 9.090 -0.765 1.00 96.81 78 ASP A CA 1
ATOM 658 C C . ASP A 1 78 ? 2.399 8.820 -0.250 1.00 96.81 78 ASP A C 1
ATOM 660 O O . ASP A 1 78 ? 1.980 9.409 0.749 1.00 96.81 78 ASP A O 1
ATOM 664 N N . THR A 1 79 ? 1.653 7.887 -0.865 1.00 97.38 79 THR A N 1
ATOM 665 C CA . THR A 1 79 ? 0.295 7.537 -0.407 1.00 97.38 79 THR A CA 1
ATOM 666 C C . THR A 1 79 ? 0.314 6.982 1.026 1.00 97.38 79 THR A C 1
ATOM 668 O O . THR A 1 79 ? -0.551 7.320 1.839 1.00 97.38 79 THR A O 1
ATOM 671 N N . LEU A 1 80 ? 1.272 6.113 1.374 1.00 96.75 80 LEU A N 1
ATOM 672 C CA . LEU A 1 80 ? 1.343 5.516 2.711 1.00 96.75 80 LEU A CA 1
ATOM 673 C C . LEU A 1 80 ? 1.727 6.544 3.781 1.00 96.75 80 LEU A C 1
ATOM 675 O O . LEU A 1 80 ? 1.097 6.565 4.843 1.00 96.75 80 LEU A O 1
ATOM 679 N N . GLU A 1 81 ? 2.702 7.407 3.503 1.00 96.19 81 GLU A N 1
ATOM 680 C CA . GLU A 1 81 ? 3.121 8.480 4.408 1.00 96.19 81 GLU A CA 1
ATOM 681 C C . GLU A 1 81 ? 2.019 9.527 4.600 1.00 96.19 81 GLU A C 1
ATOM 683 O O . GLU A 1 81 ? 1.761 9.935 5.735 1.00 96.19 81 GLU A O 1
ATOM 688 N N . LEU A 1 82 ? 1.301 9.886 3.528 1.00 95.56 82 LEU A N 1
ATOM 689 C CA . LEU A 1 82 ? 0.145 10.784 3.583 1.00 95.56 82 LEU A CA 1
ATOM 690 C C . LEU A 1 82 ? -0.938 10.248 4.527 1.00 95.56 82 LEU A C 1
ATOM 692 O O . LEU A 1 82 ? -1.464 10.976 5.371 1.00 95.56 82 LEU A O 1
ATOM 696 N N . LEU A 1 83 ? -1.280 8.964 4.401 1.00 96.38 83 LEU A N 1
ATOM 697 C CA . LEU A 1 83 ? -2.323 8.351 5.221 1.00 96.38 83 LEU A CA 1
ATOM 698 C C . LEU A 1 83 ? -1.870 8.095 6.654 1.00 96.38 83 LEU A C 1
ATOM 700 O O . LEU A 1 83 ? -2.678 8.164 7.588 1.00 96.38 83 LEU A O 1
ATOM 704 N N . ARG A 1 84 ? -0.607 7.708 6.830 1.00 96.00 84 ARG A N 1
ATOM 705 C CA . ARG A 1 84 ? -0.033 7.261 8.097 1.00 96.00 84 ARG A CA 1
ATOM 706 C C . ARG A 1 84 ? 1.433 7.708 8.181 1.00 96.00 84 ARG A C 1
ATOM 708 O O . ARG A 1 84 ? 2.322 6.898 7.949 1.00 96.00 84 ARG A O 1
ATOM 715 N N . PRO A 1 85 ? 1.715 8.921 8.683 1.00 94.31 85 PRO A N 1
ATOM 716 C CA . PRO A 1 85 ? 3.085 9.450 8.767 1.00 94.31 85 PRO A CA 1
ATOM 717 C C . PRO A 1 85 ? 4.056 8.633 9.637 1.00 94.31 85 PRO A C 1
ATOM 719 O O . PRO A 1 85 ? 5.257 8.867 9.629 1.00 94.31 85 PRO A O 1
ATOM 722 N N . LYS A 1 86 ? 3.536 7.703 10.450 1.00 91.56 86 LYS A N 1
ATOM 723 C CA . LYS A 1 86 ? 4.312 6.807 11.324 1.00 91.56 86 LYS A CA 1
ATOM 724 C C . LYS A 1 86 ? 4.311 5.354 10.839 1.00 91.56 86 LYS A C 1
ATOM 726 O O . LYS A 1 86 ? 4.660 4.461 11.610 1.00 91.56 86 LYS A O 1
ATOM 731 N N . ILE A 1 87 ? 3.825 5.089 9.627 1.00 92.19 87 ILE A N 1
ATOM 732 C CA . ILE A 1 87 ? 3.790 3.732 9.088 1.00 92.19 87 ILE A CA 1
ATOM 733 C C . ILE A 1 87 ? 5.205 3.229 8.833 1.00 92.19 87 ILE A C 1
ATOM 735 O O . ILE A 1 87 ? 6.084 3.969 8.403 1.00 92.19 87 ILE A O 1
ATOM 739 N N . LYS A 1 88 ? 5.421 1.942 9.098 1.00 92.62 88 LYS A N 1
ATOM 740 C CA . LYS A 1 88 ? 6.665 1.273 8.744 1.00 92.62 88 LYS A CA 1
ATOM 741 C C . LYS A 1 88 ? 6.564 0.763 7.309 1.00 92.62 88 LYS A C 1
ATOM 743 O O . LYS A 1 88 ? 5.847 -0.211 7.060 1.00 92.62 88 LYS A O 1
ATOM 748 N N . LEU A 1 89 ? 7.291 1.406 6.399 1.00 95.25 89 LEU A N 1
ATOM 749 C CA . LEU A 1 89 ? 7.469 0.911 5.038 1.00 95.25 89 LEU A CA 1
ATOM 750 C C . LEU A 1 89 ? 8.332 -0.356 5.057 1.00 95.25 89 LEU A C 1
ATOM 752 O O . LEU A 1 89 ? 9.404 -0.385 5.664 1.00 95.25 89 LEU A O 1
ATOM 756 N N . CYS A 1 90 ? 7.841 -1.415 4.419 1.00 96.25 90 CYS A N 1
ATOM 757 C CA . CYS A 1 90 ? 8.595 -2.651 4.235 1.00 96.25 90 CYS A CA 1
ATOM 758 C C . CYS A 1 90 ? 9.732 -2.419 3.238 1.00 96.25 90 CYS A C 1
ATOM 760 O O . CYS A 1 90 ? 9.503 -1.826 2.185 1.00 96.25 90 CYS A O 1
ATOM 762 N N . ASN A 1 91 ? 10.915 -2.959 3.526 1.00 95.38 91 ASN A N 1
ATOM 763 C CA . ASN A 1 91 ? 12.108 -2.853 2.679 1.00 95.38 91 ASN A CA 1
ATOM 764 C C . ASN A 1 91 ? 12.427 -4.153 1.927 1.00 95.38 91 ASN A C 1
ATOM 766 O O . ASN A 1 91 ? 13.404 -4.212 1.181 1.00 95.38 91 ASN A O 1
ATOM 770 N N . SER A 1 92 ? 11.626 -5.203 2.128 1.00 97.25 92 SER A N 1
ATOM 771 C CA . SER A 1 92 ? 11.747 -6.462 1.397 1.00 97.25 92 SER A CA 1
ATOM 772 C C . SER A 1 92 ? 10.429 -7.244 1.366 1.00 97.25 92 SER A C 1
ATOM 774 O O . SER A 1 92 ? 9.500 -6.978 2.143 1.00 97.25 92 SER A O 1
ATOM 776 N N . LEU A 1 93 ? 10.360 -8.256 0.492 1.00 97.31 93 LEU A N 1
ATOM 777 C CA . LEU A 1 93 ? 9.233 -9.188 0.448 1.00 97.31 93 LEU A CA 1
ATOM 778 C C . LEU A 1 93 ? 9.079 -9.930 1.777 1.00 97.31 93 LEU A C 1
ATOM 780 O O . LEU A 1 93 ? 7.970 -10.027 2.299 1.00 97.31 93 LEU A O 1
ATOM 784 N N . GLU A 1 94 ? 10.181 -10.391 2.357 1.00 98.00 94 GLU A N 1
ATOM 785 C CA . GLU A 1 94 ? 10.209 -11.130 3.619 1.00 98.00 94 GLU A CA 1
ATOM 786 C C . GLU A 1 94 ? 9.670 -10.282 4.773 1.00 98.00 94 GLU A C 1
ATOM 788 O O . GLU A 1 94 ? 8.926 -10.781 5.619 1.00 98.00 94 GLU A O 1
ATOM 793 N N . GLU A 1 95 ? 10.012 -8.991 4.805 1.00 97.69 95 GLU A N 1
ATOM 794 C CA . GLU A 1 95 ? 9.466 -8.064 5.794 1.00 97.69 95 GLU A CA 1
ATOM 795 C C . GLU A 1 95 ? 7.950 -7.906 5.633 1.00 97.69 95 GLU A C 1
ATOM 797 O O . GLU A 1 95 ? 7.214 -8.001 6.617 1.00 97.69 95 GLU A O 1
ATOM 802 N N . SER A 1 96 ? 7.471 -7.745 4.397 1.00 97.69 96 SER A N 1
ATOM 803 C CA . SER A 1 96 ? 6.036 -7.604 4.123 1.00 97.69 96 SER A CA 1
ATOM 804 C C . SER A 1 96 ? 5.233 -8.865 4.470 1.00 97.69 96 SER A C 1
ATOM 806 O O . SER A 1 96 ? 4.128 -8.782 5.008 1.00 97.69 96 SER A O 1
ATOM 808 N N . VAL A 1 97 ? 5.807 -10.049 4.227 1.00 97.94 97 VAL A N 1
ATOM 809 C CA . VAL A 1 97 ? 5.210 -11.338 4.597 1.00 97.94 97 VAL A CA 1
ATOM 810 C C . VAL A 1 97 ? 5.132 -11.467 6.114 1.00 97.94 97 VAL A C 1
ATOM 812 O O . VAL A 1 97 ? 4.087 -11.856 6.633 1.00 97.94 97 VAL A O 1
ATOM 815 N N . ARG A 1 98 ? 6.191 -11.078 6.832 1.00 97.69 98 ARG A N 1
ATOM 816 C CA . ARG A 1 98 ? 6.224 -11.102 8.298 1.00 97.69 98 ARG A CA 1
ATOM 817 C C . ARG A 1 98 ? 5.159 -10.197 8.915 1.00 97.69 98 ARG A C 1
ATOM 819 O O . ARG A 1 98 ? 4.471 -10.638 9.829 1.00 97.69 98 ARG A O 1
ATOM 826 N N . GLN A 1 99 ? 4.988 -8.974 8.401 1.00 96.69 99 GLN A N 1
ATOM 827 C CA . GLN A 1 99 ? 3.939 -8.070 8.893 1.00 96.69 99 GLN A CA 1
ATOM 828 C C . GLN A 1 99 ? 2.537 -8.662 8.695 1.00 96.69 99 GLN A C 1
ATOM 830 O O . GLN A 1 99 ? 1.696 -8.570 9.588 1.00 96.69 99 GLN A O 1
ATOM 835 N N . VAL A 1 100 ? 2.278 -9.309 7.552 1.00 97.62 100 VAL A N 1
ATOM 836 C CA . VAL A 1 100 ? 0.992 -9.987 7.331 1.00 97.62 100 VAL A CA 1
ATOM 837 C C . VAL A 1 100 ? 0.809 -11.169 8.284 1.00 97.62 100 VAL A C 1
ATOM 839 O O . VAL A 1 100 ? -0.265 -11.305 8.858 1.00 97.62 100 VAL A O 1
ATOM 842 N N . GLN A 1 101 ? 1.841 -11.982 8.515 1.00 97.00 101 GLN A N 1
ATOM 843 C CA . GLN A 1 101 ? 1.772 -13.098 9.467 1.00 97.00 101 GLN A CA 1
ATOM 844 C C . GLN A 1 101 ? 1.496 -12.629 10.902 1.00 97.00 101 GLN A C 1
ATOM 846 O O . GLN A 1 101 ? 0.745 -13.271 11.631 1.00 97.00 101 GLN A O 1
ATOM 851 N N . GLU A 1 102 ? 2.088 -11.509 11.319 1.00 95.81 102 GLU A N 1
ATOM 852 C CA . GLU A 1 102 ? 1.825 -10.899 12.625 1.00 95.81 102 GLU A CA 1
ATOM 853 C C . GLU A 1 102 ? 0.377 -10.409 12.740 1.00 95.81 102 GLU A C 1
ATOM 855 O O . GLU A 1 102 ? -0.306 -10.707 13.722 1.00 95.81 102 GLU A O 1
ATOM 860 N N . LEU A 1 103 ? -0.129 -9.755 11.692 1.00 95.50 103 LEU A N 1
ATOM 861 C CA . LEU A 1 103 ? -1.522 -9.328 11.617 1.00 95.50 103 LEU A CA 1
ATOM 862 C C . LEU A 1 103 ? -2.501 -10.518 11.639 1.00 95.50 103 LEU A C 1
ATOM 864 O O . LEU A 1 103 ? -3.515 -10.481 12.336 1.00 95.50 103 LEU A O 1
ATOM 868 N N . GLU A 1 104 ? -2.215 -11.579 10.885 1.00 95.06 104 GLU A N 1
ATOM 869 C CA . GLU A 1 104 ? -3.020 -12.805 10.856 1.00 95.06 104 GLU A CA 1
ATOM 870 C C . GLU A 1 104 ? -3.002 -13.513 12.219 1.00 95.06 104 GLU A C 1
ATOM 872 O O . GLU A 1 104 ? -4.064 -13.907 12.704 1.00 95.06 104 GLU A O 1
ATOM 877 N N . ARG A 1 105 ? -1.845 -13.580 12.895 1.00 94.56 105 ARG A N 1
ATOM 878 C CA . ARG A 1 105 ? -1.730 -14.077 14.279 1.00 94.56 105 ARG A CA 1
ATOM 879 C C . ARG A 1 105 ? -2.658 -13.314 15.220 1.00 94.56 105 ARG A C 1
ATOM 881 O O . ARG A 1 105 ? -3.430 -13.932 15.950 1.00 94.56 105 ARG A O 1
ATOM 888 N N . GLU A 1 106 ? -2.634 -11.983 15.180 1.00 93.12 106 GLU A N 1
ATOM 889 C CA . GLU A 1 106 ? -3.533 -11.169 16.002 1.00 93.12 106 GLU A CA 1
ATOM 890 C C . GLU A 1 106 ? -5.016 -11.466 15.745 1.00 93.12 106 GLU A C 1
ATOM 892 O O . GLU A 1 106 ? -5.832 -11.405 16.672 1.00 93.12 106 GLU A O 1
ATOM 897 N N . PHE A 1 107 ? -5.391 -11.711 14.486 1.00 90.94 107 PHE A N 1
ATOM 898 C CA . PHE A 1 107 ? -6.763 -12.055 14.129 1.00 90.94 107 PHE A CA 1
ATOM 899 C C . PHE A 1 107 ? -7.150 -13.443 14.630 1.00 90.94 107 PHE A C 1
ATOM 901 O O . PHE A 1 107 ? -8.240 -13.591 15.177 1.00 90.94 107 PHE A O 1
ATOM 908 N N . LEU A 1 108 ? -6.263 -14.431 14.503 1.00 89.94 108 LEU A N 1
ATOM 909 C CA . LEU A 1 108 ? -6.490 -15.785 15.007 1.00 89.94 108 LEU A CA 1
ATOM 910 C C . LEU A 1 108 ? -6.702 -15.796 16.525 1.00 89.94 108 LEU A C 1
ATOM 912 O O . LEU A 1 108 ? -7.653 -16.420 16.995 1.00 89.94 108 LEU A O 1
ATOM 916 N N . ILE A 1 109 ? -5.894 -15.035 17.274 1.00 92.50 109 ILE A N 1
ATOM 917 C CA . ILE A 1 109 ? -6.060 -14.873 18.727 1.00 92.50 109 ILE A CA 1
ATOM 918 C C . ILE A 1 109 ? -7.412 -14.222 19.045 1.00 92.50 109 ILE A C 1
ATOM 920 O O . ILE A 1 109 ? -8.163 -14.716 19.883 1.00 92.50 109 ILE A O 1
ATOM 924 N N . LYS A 1 110 ? -7.784 -13.145 18.335 1.00 89.00 110 LYS A N 1
ATOM 925 C CA . LYS A 1 110 ? -9.083 -12.470 18.535 1.00 89.00 110 LYS A CA 1
ATOM 926 C C . LYS A 1 110 ? -10.292 -13.349 18.190 1.00 89.00 110 LYS A C 1
ATOM 928 O O . LYS A 1 110 ? -11.363 -13.131 18.748 1.00 89.00 110 LYS A O 1
ATOM 933 N N . LEU A 1 111 ? -10.133 -14.313 17.284 1.00 89.06 111 LEU A N 1
ATOM 934 C CA . LEU A 1 111 ? -11.156 -15.302 16.935 1.00 89.06 111 LEU A CA 1
ATOM 935 C C . LEU A 1 111 ? -11.177 -16.510 17.890 1.00 89.06 111 LEU A C 1
ATOM 937 O O . LEU A 1 111 ? -12.055 -17.359 17.756 1.00 89.06 111 LEU A O 1
ATOM 941 N N . GLY A 1 112 ? -10.235 -16.600 18.836 1.00 87.75 112 GLY A N 1
ATOM 942 C CA . GLY A 1 112 ? -10.113 -17.732 19.759 1.00 87.75 112 GLY A CA 1
ATOM 943 C C . GLY A 1 112 ? -9.609 -19.018 19.098 1.00 87.75 112 GLY A C 1
ATOM 944 O O . GLY A 1 112 ? -9.814 -20.100 19.639 1.00 87.75 112 GLY A O 1
ATOM 945 N N . LEU A 1 113 ? -8.981 -18.914 17.923 1.00 86.81 113 LEU A N 1
ATOM 946 C CA . LEU A 1 113 ? -8.455 -20.055 17.164 1.00 86.81 113 LEU A CA 1
ATOM 947 C C . LEU A 1 113 ? -6.976 -20.344 17.468 1.00 86.81 113 LEU A C 1
ATOM 949 O O . LEU A 1 113 ? -6.439 -21.330 16.971 1.00 86.81 113 LEU A O 1
ATOM 953 N N . MET A 1 114 ? -6.317 -19.486 18.253 1.00 81.69 114 MET A N 1
ATOM 954 C CA . MET A 1 114 ? -4.919 -19.626 18.670 1.00 81.69 114 MET A CA 1
ATOM 955 C C . MET A 1 114 ? -4.710 -18.953 20.032 1.00 81.69 114 MET A C 1
ATOM 957 O O . MET A 1 114 ? -5.337 -17.923 20.298 1.00 81.69 114 MET A O 1
ATOM 961 N N . ASN A 1 115 ? -3.860 -19.515 20.897 1.00 80.50 115 ASN A N 1
ATOM 962 C CA . ASN A 1 115 ? -3.561 -18.919 22.199 1.00 80.50 115 ASN A CA 1
ATOM 963 C C . ASN A 1 115 ? -2.358 -17.973 22.105 1.00 80.50 115 ASN A C 1
ATOM 965 O O . ASN A 1 115 ? -1.479 -18.146 21.273 1.00 80.50 115 ASN A O 1
ATOM 969 N N . ASP A 1 116 ? -2.276 -17.008 23.022 1.00 66.38 116 ASP A N 1
ATOM 970 C CA . ASP A 1 116 ? -1.178 -16.023 23.101 1.00 66.38 116 ASP A CA 1
ATOM 971 C C . ASP A 1 116 ? 0.209 -16.658 23.372 1.00 66.38 116 ASP A C 1
ATOM 973 O O . ASP A 1 116 ? 1.235 -15.992 23.283 1.00 66.38 116 ASP A O 1
ATOM 977 N N . LYS A 1 117 ? 0.239 -17.949 23.734 1.00 64.94 117 LYS A N 1
ATOM 978 C CA . LYS A 1 117 ? 1.434 -18.698 24.158 1.00 64.94 117 LYS A CA 1
ATOM 979 C C . LYS A 1 117 ? 1.992 -19.661 23.099 1.00 64.94 117 LYS A C 1
ATOM 981 O O . LYS A 1 117 ? 2.982 -20.326 23.401 1.00 64.94 117 LYS A O 1
ATOM 986 N N . ASP A 1 118 ? 1.352 -19.750 21.933 1.00 56.31 118 ASP A N 1
ATOM 987 C CA . ASP A 1 118 ? 1.782 -20.572 20.788 1.00 56.31 118 ASP A CA 1
ATOM 988 C C . ASP A 1 118 ? 2.609 -19.740 19.787 1.00 56.31 118 ASP A C 1
ATOM 990 O O . ASP A 1 118 ? 3.635 -20.258 19.288 1.00 56.31 118 ASP A O 1
#